Protein AF-A0A315W174-F1 (afdb_monomer)

Secondary structure (DSSP, 8-state):
--------------------------------HHHHHHHHHHHHHHHHHHHHHHHHHS-HHHHHHHHHHHHHHHHS-HHHHHHHHTT--SSHHHHHHHHHHHHHHHH--------SSSSSS--------------------------------

Structure (mmCIF, N/CA/C/O backbone):
data_AF-A0A315W174-F1
#
_entry.id   AF-A0A315W174-F1
#
loop_
_atom_site.group_PDB
_atom_site.id
_atom_site.type_symbol
_atom_site.label_atom_id
_atom_site.label_alt_id
_atom_site.label_comp_id
_atom_site.label_asym_id
_atom_site.label_entity_id
_atom_site.label_seq_id
_atom_site.pdbx_PDB_ins_code
_atom_site.Cartn_x
_atom_site.Cartn_y
_atom_site.Cartn_z
_atom_site.occupancy
_atom_site.B_iso_or_equiv
_atom_si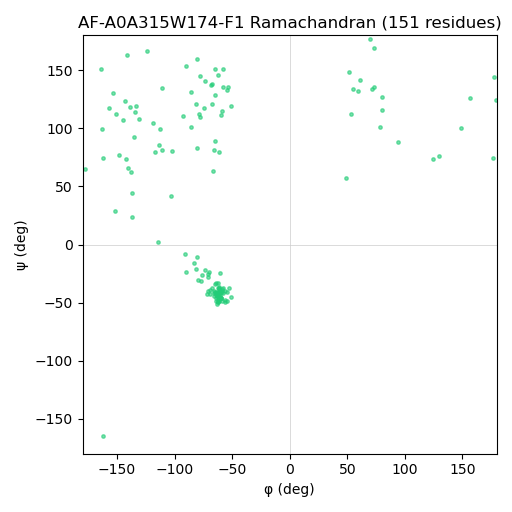te.auth_seq_id
_atom_site.auth_comp_id
_atom_site.auth_asym_id
_atom_site.auth_atom_id
_atom_site.pdbx_PDB_model_num
ATOM 1 N N . VAL A 1 1 ? -34.667 9.423 10.187 1.00 40.00 1 VAL A N 1
ATOM 2 C CA . VAL A 1 1 ? -35.384 8.678 11.245 1.00 40.00 1 VAL A CA 1
ATOM 3 C C . VAL A 1 1 ? -35.215 9.481 12.511 1.00 40.00 1 VAL A C 1
ATOM 5 O O . VAL A 1 1 ? -34.107 9.609 13.011 1.00 40.00 1 VAL A O 1
ATOM 8 N N . GLU A 1 2 ? -36.282 10.167 12.879 1.00 45.94 2 GLU A N 1
ATOM 9 C CA . GLU A 1 2 ? -36.337 11.222 13.883 1.00 45.94 2 GLU A CA 1
ATOM 10 C C . GLU A 1 2 ? -36.716 10.568 15.214 1.00 45.94 2 GLU A C 1
ATOM 12 O O . GLU A 1 2 ? -37.805 10.016 15.340 1.00 45.94 2 GLU A O 1
ATOM 17 N N . ILE A 1 3 ? -35.781 10.521 16.167 1.00 52.06 3 ILE A N 1
ATOM 18 C CA . ILE A 1 3 ? -36.005 9.916 17.485 1.00 52.06 3 ILE A CA 1
ATOM 19 C C . ILE A 1 3 ? -36.011 11.041 18.507 1.00 52.06 3 ILE A C 1
ATOM 21 O O . ILE A 1 3 ? -35.016 11.310 19.165 1.00 52.06 3 ILE A O 1
ATOM 25 N N . ASN A 1 4 ? -37.153 11.699 18.613 1.00 48.25 4 ASN A N 1
ATOM 26 C CA . ASN A 1 4 ? -37.589 12.329 19.845 1.00 48.25 4 ASN A CA 1
ATOM 27 C C . ASN A 1 4 ? -39.049 11.934 19.998 1.00 48.25 4 ASN A 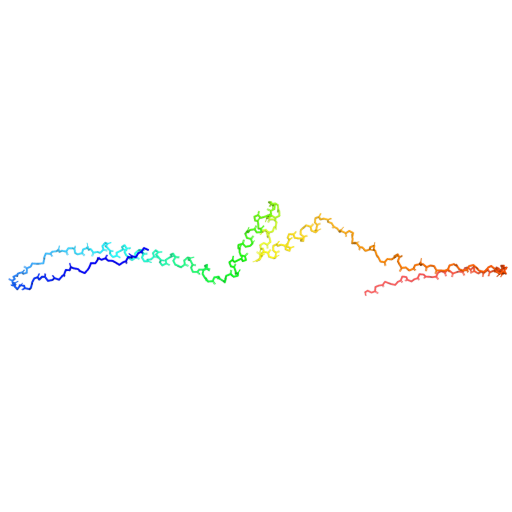C 1
ATOM 29 O O . ASN A 1 4 ? -39.841 12.305 19.139 1.00 48.25 4 ASN A O 1
ATOM 33 N N . ASN A 1 5 ? -39.375 11.140 21.020 1.00 48.62 5 ASN A N 1
ATOM 34 C CA . ASN A 1 5 ? -40.645 11.179 21.749 1.00 48.62 5 ASN A CA 1
ATOM 35 C C . ASN A 1 5 ? -40.681 10.071 22.808 1.00 48.62 5 ASN A C 1
ATOM 37 O O . ASN A 1 5 ? -40.259 8.947 22.548 1.00 48.62 5 ASN A O 1
ATOM 41 N N . LEU A 1 6 ? -41.303 10.407 23.944 1.00 55.00 6 LEU A N 1
ATOM 42 C CA . LEU A 1 6 ? -41.694 9.563 25.083 1.00 55.00 6 LEU A CA 1
ATOM 43 C C . LEU A 1 6 ? -40.679 9.493 26.239 1.00 55.00 6 LEU A C 1
ATOM 45 O O . LEU A 1 6 ? -39.898 8.551 26.334 1.00 55.00 6 LEU A O 1
ATOM 49 N N . ARG A 1 7 ? -40.780 10.435 27.193 1.00 54.47 7 ARG A N 1
ATOM 50 C CA . ARG A 1 7 ? -41.394 10.163 28.516 1.00 54.47 7 ARG A CA 1
ATOM 51 C C . ARG A 1 7 ? -41.314 11.383 29.447 1.00 54.47 7 ARG A C 1
ATOM 53 O O . ARG A 1 7 ? -40.556 11.398 30.410 1.00 54.47 7 ARG A O 1
ATOM 60 N N . GLU A 1 8 ? -42.151 12.380 29.185 1.00 59.34 8 GLU A N 1
ATOM 61 C CA . GLU A 1 8 ? -42.571 13.368 30.185 1.00 59.34 8 GLU A CA 1
ATOM 62 C C . GLU A 1 8 ? -43.982 12.998 30.643 1.00 59.34 8 GLU A C 1
ATOM 64 O O . GLU A 1 8 ? -44.947 13.543 30.123 1.00 59.34 8 GLU A O 1
ATOM 69 N N . ASP A 1 9 ? -44.126 12.032 31.556 1.00 57.47 9 ASP A N 1
ATOM 70 C CA . ASP A 1 9 ? -45.410 11.884 32.256 1.00 57.47 9 ASP A CA 1
ATOM 71 C C . ASP A 1 9 ? -45.317 11.062 33.547 1.00 57.47 9 ASP A C 1
ATOM 73 O O . ASP A 1 9 ? -45.731 9.911 33.583 1.00 57.47 9 ASP A O 1
ATOM 77 N N . LEU A 1 10 ? -44.759 11.636 34.618 1.00 54.41 10 LEU A N 1
ATOM 78 C CA . LEU A 1 10 ? -45.135 11.260 35.989 1.00 54.41 10 LEU A CA 1
ATOM 79 C C . LEU A 1 10 ? -44.997 12.474 36.915 1.00 54.41 10 LEU A C 1
ATOM 81 O O . LEU A 1 10 ? -44.053 12.611 37.692 1.00 54.41 10 LEU A O 1
ATOM 85 N N . GLY A 1 11 ? -45.974 13.374 36.829 1.00 51.69 11 GLY A N 1
ATOM 86 C CA . GLY A 1 11 ? -46.263 14.314 37.901 1.00 51.69 11 GLY A CA 1
ATOM 87 C C . GLY A 1 11 ? -47.198 13.698 38.948 1.00 51.69 11 GLY A C 1
ATOM 88 O O . GLY A 1 11 ? -48.285 13.268 38.586 1.00 51.69 11 GLY A O 1
ATOM 89 N N . LYS A 1 12 ? -46.812 13.831 40.236 1.00 51.19 12 LYS A N 1
ATOM 90 C CA . LYS A 1 12 ? -47.680 14.025 41.435 1.00 51.19 12 LYS A CA 1
ATOM 91 C C . LYS A 1 12 ? -48.508 12.796 41.891 1.00 51.19 12 LYS A C 1
ATOM 93 O O . LYS A 1 12 ? -49.153 12.160 41.080 1.00 51.19 12 LYS A O 1
ATOM 98 N N . GLN A 1 13 ? -48.611 12.371 43.160 1.00 40.41 13 GLN A N 1
ATOM 99 C CA . GLN A 1 13 ? -48.557 12.923 44.542 1.00 40.41 13 GLN A CA 1
ATOM 100 C C . GLN A 1 13 ? -48.317 11.729 45.534 1.00 40.41 13 GLN A C 1
ATOM 102 O O . GLN A 1 13 ? -48.099 10.630 45.027 1.00 40.41 13 GLN A O 1
ATOM 107 N N . PRO A 1 14 ? -48.506 11.795 46.884 1.00 47.84 14 PRO A N 1
ATOM 108 C CA . PRO A 1 14 ? -48.538 12.904 47.857 1.00 47.84 14 PRO A CA 1
ATOM 109 C C . PRO A 1 14 ? -47.525 12.737 49.015 1.00 47.84 14 PRO A C 1
ATOM 111 O O . PRO A 1 14 ? -47.015 11.656 49.293 1.00 47.84 14 PRO A O 1
ATOM 114 N N . LYS A 1 15 ? -47.297 13.820 49.769 1.00 53.84 15 LYS A N 1
ATOM 115 C CA . LYS A 1 15 ? -46.661 13.756 51.092 1.00 53.84 15 LYS A CA 1
ATOM 116 C C . LYS A 1 15 ? -47.697 13.359 52.146 1.00 53.84 15 LYS A C 1
ATOM 118 O O . LYS A 1 15 ? -48.661 14.093 52.346 1.00 53.84 15 LYS A O 1
ATOM 123 N N . THR A 1 16 ? -47.464 12.258 52.852 1.00 49.75 16 THR A N 1
ATOM 124 C CA . THR A 1 16 ? -48.175 11.901 54.088 1.00 49.75 16 THR A CA 1
ATOM 125 C C . THR A 1 16 ? -47.146 11.472 55.125 1.00 49.75 16 THR A C 1
ATOM 127 O O . THR A 1 16 ? -46.384 10.538 54.888 1.00 49.75 16 THR A O 1
ATOM 130 N N . GLY A 1 17 ? -47.085 12.194 56.243 1.00 50.84 17 GLY A N 1
ATOM 131 C CA . GLY A 1 17 ? -46.258 11.825 57.384 1.00 50.84 17 GLY A CA 1
ATOM 132 C C . GLY A 1 17 ? -46.856 10.645 58.145 1.00 50.84 17 GLY A C 1
ATOM 133 O O . GLY A 1 17 ? -48.068 10.583 58.332 1.00 50.84 17 GLY A O 1
ATOM 134 N N . ALA A 1 18 ? -45.987 9.746 58.597 1.00 47.41 18 ALA A N 1
ATOM 135 C CA . ALA A 1 18 ? -46.216 8.868 59.735 1.00 47.41 18 ALA A CA 1
ATOM 136 C C . ALA A 1 18 ? -44.849 8.425 60.281 1.00 47.41 18 ALA A C 1
ATOM 138 O O . ALA A 1 18 ? -44.056 7.805 59.575 1.00 47.41 18 ALA A O 1
ATOM 139 N N . GLU A 1 19 ? -44.577 8.797 61.531 1.00 45.81 19 GLU A N 1
ATOM 140 C CA . GLU A 1 19 ? -43.582 8.162 62.391 1.00 45.81 19 GLU A CA 1
ATOM 141 C C . GLU A 1 19 ? -43.909 6.673 62.562 1.00 45.81 19 GLU A C 1
ATOM 143 O O . GLU A 1 19 ? -45.057 6.341 62.849 1.00 45.81 19 GLU A O 1
ATOM 148 N N . ALA A 1 20 ? -42.903 5.798 62.466 1.00 46.28 20 ALA A N 1
ATOM 149 C CA . ALA A 1 20 ? -42.700 4.677 63.387 1.00 46.28 20 ALA A CA 1
ATOM 150 C C . ALA A 1 20 ? -41.469 3.840 62.996 1.00 46.28 20 ALA A C 1
ATOM 152 O O . ALA A 1 20 ? -41.417 3.240 61.931 1.00 46.28 20 ALA A O 1
ATOM 153 N N . GLN A 1 21 ? -40.573 3.722 63.976 1.00 41.59 21 GLN A N 1
ATOM 154 C CA . GLN A 1 21 ? -39.909 2.484 64.391 1.00 41.59 21 GLN A CA 1
ATOM 155 C C . GLN A 1 21 ? -38.716 1.963 63.574 1.00 41.59 21 GLN A C 1
ATOM 157 O O . GLN A 1 21 ? -38.788 1.511 62.438 1.00 41.59 21 GLN A O 1
ATOM 162 N N . SER A 1 22 ? -37.598 1.976 64.295 1.00 49.06 22 SER A N 1
ATOM 163 C CA . SER A 1 22 ? -36.329 1.327 64.027 1.00 49.06 22 SER A CA 1
ATOM 164 C C . SER A 1 22 ? -36.450 -0.179 63.788 1.00 49.06 22 SER A C 1
ATOM 166 O O . SER A 1 22 ? -36.960 -0.912 64.636 1.00 49.06 22 SER A O 1
ATOM 168 N N . GLY A 1 23 ? -35.793 -0.637 62.730 1.00 44.22 23 GLY A N 1
ATOM 169 C CA . GLY A 1 23 ? -35.149 -1.944 62.654 1.00 44.22 23 GLY A CA 1
ATOM 170 C C . GLY A 1 23 ? -33.998 -1.853 61.647 1.00 44.22 23 GLY A C 1
ATOM 171 O O . GLY A 1 23 ? -34.223 -1.331 60.557 1.00 44.22 23 GLY A O 1
ATOM 172 N N . PRO A 1 24 ? -32.768 -2.305 61.958 1.00 53.12 24 PRO A N 1
ATOM 173 C CA . PRO A 1 24 ? -31.736 -2.451 60.946 1.00 53.12 24 PRO A CA 1
ATOM 174 C C . PRO A 1 24 ? -32.012 -3.766 60.217 1.00 53.12 24 PRO A C 1
ATOM 176 O O . PRO A 1 24 ? -31.486 -4.820 60.572 1.00 53.12 24 PRO A O 1
ATOM 179 N N . SER A 1 25 ? -32.915 -3.720 59.241 1.00 45.91 25 SER A N 1
ATOM 180 C CA . SER A 1 25 ? -33.050 -4.814 58.292 1.00 45.91 25 SER A CA 1
ATOM 181 C C . SER A 1 25 ? -31.866 -4.719 57.342 1.00 45.91 25 SER A C 1
ATOM 183 O O . SER A 1 25 ? -31.658 -3.702 56.687 1.00 45.91 25 SER A O 1
ATOM 185 N N . SER A 1 26 ? -31.045 -5.760 57.374 1.00 56.28 26 SER A N 1
ATOM 186 C CA . SER A 1 26 ? -29.876 -5.974 56.534 1.00 56.28 26 SER A CA 1
ATOM 187 C C . SER A 1 26 ? -30.296 -6.049 55.064 1.00 56.28 26 SER A C 1
ATOM 189 O O . SER A 1 26 ? -30.438 -7.136 54.509 1.00 56.28 26 SER A O 1
ATOM 191 N N . GLU A 1 27 ? -30.524 -4.900 54.440 1.00 48.78 27 GLU A N 1
ATOM 192 C CA . GLU A 1 27 ? -30.780 -4.786 53.011 1.00 48.78 27 GLU A CA 1
ATOM 193 C C . GLU A 1 27 ? -29.420 -4.700 52.319 1.00 48.78 27 GLU A C 1
ATOM 195 O O . GLU A 1 27 ? -28.700 -3.704 52.385 1.00 48.78 27 GLU A O 1
ATOM 200 N N . ALA A 1 28 ? -29.003 -5.830 51.754 1.00 52.97 28 ALA A N 1
ATOM 201 C CA . ALA A 1 28 ? -27.877 -5.887 50.848 1.00 52.97 28 ALA A CA 1
ATOM 202 C C . ALA A 1 28 ? -28.240 -5.082 49.592 1.00 52.97 28 ALA A C 1
ATOM 204 O O . ALA A 1 28 ? -28.779 -5.631 48.634 1.00 52.97 28 ALA A O 1
ATOM 205 N N . ASP A 1 29 ? -27.944 -3.784 49.613 1.00 48.50 29 ASP A N 1
ATOM 206 C CA . ASP A 1 29 ? -27.926 -2.920 48.436 1.00 48.50 29 ASP A CA 1
ATOM 207 C C . ASP A 1 29 ? -26.800 -3.377 47.496 1.00 48.50 29 ASP A C 1
ATOM 209 O O . ASP A 1 29 ? -25.684 -2.852 47.484 1.00 48.50 29 ASP A O 1
ATOM 213 N N . VAL A 1 30 ? -27.089 -4.408 46.705 1.00 61.62 30 VAL A N 1
ATOM 214 C CA . VAL A 1 30 ? -26.344 -4.746 45.494 1.00 61.62 30 VAL A CA 1
ATOM 215 C C . VAL A 1 30 ? -27.281 -4.520 44.316 1.00 61.62 30 VAL A C 1
ATOM 217 O O . VAL A 1 30 ? -27.926 -5.439 43.828 1.00 61.62 30 VAL A O 1
ATOM 220 N N . GLU A 1 31 ? -27.341 -3.283 43.837 1.00 57.94 31 GLU A N 1
ATOM 221 C CA . GLU A 1 31 ? -27.754 -2.991 42.464 1.00 57.94 31 GLU A CA 1
ATOM 222 C C . GLU A 1 31 ? -26.945 -1.793 41.960 1.00 57.94 31 GLU A C 1
ATOM 224 O O . GLU A 1 31 ? -27.096 -0.667 42.438 1.00 57.94 31 GLU A O 1
ATOM 229 N N . PRO A 1 32 ? -25.983 -2.044 41.058 1.00 52.12 32 PRO A N 1
ATOM 230 C CA . PRO A 1 32 ? -26.021 -1.291 39.812 1.00 52.12 32 PRO A CA 1
ATOM 231 C C . PRO A 1 32 ? -25.640 -2.176 38.615 1.00 52.12 32 PRO A C 1
ATOM 233 O O . PRO A 1 32 ? -24.621 -1.943 37.958 1.00 52.12 32 PRO A O 1
ATOM 236 N N . ALA A 1 33 ? -26.450 -3.182 38.286 1.00 55.16 33 ALA A N 1
ATOM 237 C CA . ALA A 1 33 ? -26.255 -3.959 37.059 1.00 55.16 33 ALA A CA 1
ATOM 238 C C . ALA A 1 33 ? -26.581 -3.124 35.800 1.00 55.16 33 ALA A C 1
ATOM 240 O O . ALA A 1 33 ? -26.029 -3.360 34.725 1.00 55.16 33 ALA A O 1
ATOM 241 N N . SER A 1 34 ? -27.409 -2.080 35.930 1.00 59.53 34 SER A N 1
ATOM 242 C CA . SER A 1 34 ? -27.772 -1.178 34.821 1.00 59.53 34 SER A CA 1
ATOM 243 C C . SER A 1 34 ? -26.681 -0.149 34.459 1.00 59.53 34 SER A C 1
ATOM 245 O O . SER A 1 34 ? -26.518 0.225 33.293 1.00 59.53 34 SER A O 1
ATOM 247 N N . GLY A 1 35 ? -25.881 0.289 35.438 1.00 59.31 35 GLY A N 1
ATOM 248 C CA . GLY A 1 35 ? -24.791 1.253 35.232 1.00 59.31 35 GLY A CA 1
ATOM 249 C C . GLY A 1 35 ? -23.520 0.630 34.646 1.00 59.31 35 GLY A C 1
ATOM 250 O O . GLY A 1 35 ? -22.796 1.289 33.894 1.00 59.31 35 GLY A O 1
ATOM 251 N N . GLN A 1 36 ? -23.268 -0.649 34.949 1.00 59.94 36 GLN A N 1
ATOM 252 C CA . GLN A 1 36 ? -22.128 -1.396 34.407 1.00 59.94 36 GLN A CA 1
ATOM 253 C C . GLN A 1 36 ? -22.218 -1.514 32.880 1.00 59.94 36 GLN A C 1
ATOM 255 O O . GLN A 1 36 ? -21.266 -1.143 32.194 1.00 59.94 36 GLN A O 1
ATOM 260 N N . GLN A 1 37 ? -23.393 -1.857 32.341 1.00 76.88 37 GLN A N 1
ATOM 261 C CA . GLN A 1 37 ? -23.617 -1.933 30.890 1.00 76.88 37 GLN A CA 1
ATOM 262 C C . GLN A 1 37 ? -23.414 -0.587 30.180 1.00 76.88 37 GLN A C 1
ATOM 264 O O . GLN A 1 37 ? -22.831 -0.529 29.100 1.00 76.88 37 GLN A O 1
ATOM 269 N N . SER A 1 38 ? -23.840 0.518 30.800 1.00 83.81 38 SER A N 1
ATOM 270 C CA . SER A 1 38 ? -23.669 1.861 30.226 1.00 83.81 38 SER A CA 1
ATOM 271 C C . SER A 1 38 ? -22.194 2.266 30.140 1.00 83.81 38 SER A C 1
ATOM 273 O O . SER A 1 38 ? -21.751 2.842 29.143 1.00 83.81 38 SER A O 1
ATOM 275 N N . ARG A 1 39 ? -21.404 1.937 31.170 1.00 90.19 39 ARG A N 1
ATOM 276 C CA . ARG A 1 39 ? -19.963 2.219 31.200 1.00 90.19 39 ARG A CA 1
ATOM 277 C C . ARG A 1 39 ? -19.189 1.331 30.227 1.00 90.19 39 ARG A C 1
ATOM 279 O O . ARG A 1 39 ? -18.285 1.819 29.552 1.00 90.19 39 ARG A O 1
ATOM 286 N N . GLU A 1 40 ? -19.550 0.057 30.132 1.00 90.81 40 GLU A N 1
ATOM 287 C CA . GLU A 1 40 ? -18.979 -0.882 29.164 1.00 90.81 40 GLU A CA 1
ATOM 288 C C . GLU A 1 40 ? -19.278 -0.462 27.723 1.00 90.81 40 GLU A C 1
ATOM 290 O O . GLU A 1 40 ? -18.366 -0.415 26.898 1.00 90.81 40 GLU A O 1
ATOM 295 N N . PHE A 1 41 ? -20.515 -0.055 27.433 1.00 92.06 41 PHE A N 1
ATOM 296 C CA . PHE A 1 41 ? -20.901 0.459 26.121 1.00 92.06 41 PHE A CA 1
ATOM 297 C C . PHE A 1 41 ? -20.144 1.741 25.755 1.00 92.06 41 PHE A C 1
ATOM 299 O O . PHE A 1 41 ? -19.628 1.861 24.644 1.00 92.06 41 PHE A O 1
ATOM 306 N N . TYR A 1 42 ? -19.997 2.680 26.696 1.00 93.06 42 TYR A N 1
ATOM 307 C CA . TYR A 1 42 ? -19.172 3.871 26.483 1.00 93.06 42 TYR A CA 1
ATOM 308 C C . TYR A 1 42 ? -17.705 3.520 26.202 1.00 93.06 42 TYR A C 1
ATOM 310 O O . TYR A 1 42 ? -17.110 4.076 25.279 1.00 93.06 42 TYR A O 1
ATOM 318 N N . ASN A 1 43 ? -17.118 2.591 26.962 1.00 93.31 43 ASN A N 1
ATOM 319 C CA . ASN A 1 43 ? -15.746 2.141 26.723 1.00 93.31 43 ASN A C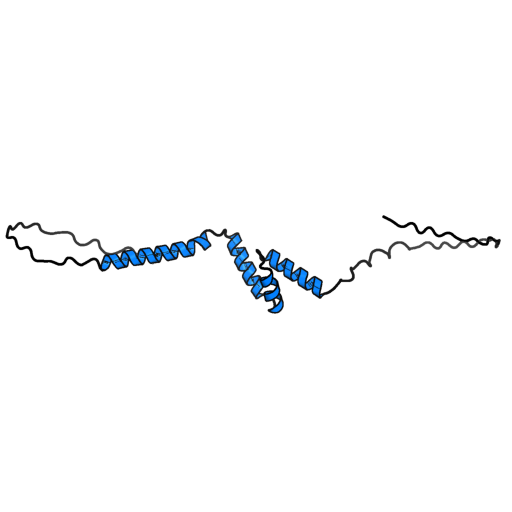A 1
ATOM 320 C C . ASN A 1 43 ? -15.611 1.503 25.334 1.00 93.31 43 ASN A C 1
ATOM 322 O O . ASN A 1 43 ? -14.681 1.833 24.604 1.00 93.31 43 ASN A O 1
ATOM 326 N N . HIS A 1 44 ? -16.583 0.686 24.925 1.00 94.25 44 HIS A N 1
ATOM 327 C CA . HIS A 1 44 ? -16.627 0.110 23.585 1.00 94.25 44 HIS A CA 1
ATOM 328 C C . HIS A 1 44 ? -16.690 1.187 22.489 1.00 94.25 44 HIS A C 1
ATOM 330 O O . HIS A 1 44 ? -15.913 1.146 21.533 1.00 94.25 44 HIS A O 1
ATOM 336 N N . LEU A 1 45 ? -17.556 2.196 22.643 1.00 94.81 45 LEU A N 1
ATOM 337 C CA . LEU A 1 45 ? -17.634 3.330 21.717 1.00 94.81 45 LEU A CA 1
ATOM 338 C C . LEU A 1 45 ? -16.327 4.128 21.671 1.00 94.81 45 LEU A C 1
ATOM 340 O O . LEU A 1 45 ? -15.876 4.516 20.593 1.00 94.81 45 LEU A O 1
ATOM 344 N N . LYS A 1 46 ? -15.697 4.359 22.824 1.00 93.62 46 LYS A N 1
ATOM 345 C CA . LYS A 1 46 ? -14.414 5.059 22.919 1.00 93.62 46 LYS A CA 1
ATOM 346 C C . LYS A 1 46 ? -13.303 4.283 22.211 1.00 93.62 46 LYS A C 1
ATOM 348 O O . LYS A 1 46 ? -12.522 4.885 21.476 1.00 93.62 46 LYS A O 1
ATOM 353 N N . ASP A 1 47 ? -13.263 2.966 22.373 1.00 93.38 47 ASP A N 1
ATOM 354 C CA . ASP A 1 47 ? -12.298 2.099 21.697 1.00 93.38 47 ASP A CA 1
ATOM 355 C C . ASP A 1 47 ? -12.497 2.108 20.180 1.00 93.38 47 ASP A C 1
ATOM 357 O O . ASP A 1 47 ? -11.525 2.182 19.424 1.00 93.38 47 ASP A O 1
ATOM 361 N N . LEU A 1 48 ? -13.751 2.073 19.717 1.00 92.19 48 LEU A N 1
ATOM 362 C CA . LEU A 1 48 ? -14.074 2.219 18.299 1.00 92.19 48 LEU A CA 1
ATOM 363 C C . LEU A 1 48 ? -13.618 3.581 17.773 1.00 92.19 48 LEU A C 1
ATOM 365 O O . LEU A 1 48 ? -12.901 3.640 16.779 1.00 92.19 48 LEU A O 1
ATOM 369 N N . TYR A 1 49 ? -13.944 4.669 18.466 1.00 89.12 49 TYR A N 1
ATOM 370 C CA . TYR A 1 49 ? -13.518 6.011 18.076 1.00 89.12 49 TYR A CA 1
ATOM 371 C C . TYR A 1 49 ? -11.992 6.116 17.946 1.00 89.12 49 TYR A C 1
ATOM 373 O O . TYR A 1 49 ? -11.484 6.568 16.919 1.00 89.12 49 TYR A O 1
ATOM 381 N N . LEU A 1 50 ? -11.241 5.629 18.938 1.00 90.56 50 LEU A N 1
ATOM 382 C CA . LEU A 1 50 ? -9.776 5.654 18.916 1.00 90.56 50 LEU A CA 1
ATOM 383 C C . LEU A 1 50 ? -9.181 4.832 17.765 1.00 90.56 50 LEU A C 1
ATOM 385 O O . LEU A 1 50 ? -8.155 5.229 17.218 1.00 90.56 50 LEU A O 1
ATOM 389 N N . LYS A 1 51 ? -9.824 3.732 17.356 1.00 88.56 51 LYS A N 1
ATOM 390 C CA . LYS A 1 51 ? -9.409 2.938 16.185 1.00 88.56 51 LYS A CA 1
ATOM 391 C C . LYS A 1 51 ? -9.665 3.651 14.856 1.00 88.56 51 LYS A C 1
ATOM 393 O O . LYS A 1 51 ? -8.941 3.407 13.896 1.00 88.56 51 LYS A O 1
ATOM 398 N N . TRP A 1 52 ? -10.664 4.531 14.789 1.00 84.19 52 TRP A N 1
ATOM 399 C CA . TRP A 1 52 ? -11.038 5.251 13.564 1.00 84.19 52 TRP A CA 1
ATOM 400 C C . TRP A 1 52 ? -10.301 6.591 13.409 1.00 84.19 52 TRP A C 1
ATOM 402 O O . TRP A 1 52 ? -10.093 7.060 12.290 1.00 84.19 52 TRP A O 1
ATOM 412 N N . ILE A 1 53 ? -9.832 7.180 14.513 1.00 81.62 53 ILE A N 1
ATOM 413 C CA . ILE A 1 53 ? -9.032 8.416 14.538 1.00 81.62 53 ILE A CA 1
ATOM 414 C C . ILE A 1 53 ? -7.816 8.388 13.593 1.00 81.62 53 ILE A C 1
ATOM 416 O O . ILE A 1 53 ? -7.621 9.377 12.887 1.00 81.62 53 ILE A O 1
ATOM 420 N N . PRO A 1 54 ? -6.995 7.321 13.520 1.00 79.31 54 PRO A N 1
ATOM 421 C CA . PRO A 1 54 ? -5.844 7.278 12.624 1.00 79.31 54 PRO A CA 1
ATOM 422 C C . PRO A 1 54 ? -6.214 7.522 11.162 1.00 79.31 54 PRO A C 1
ATOM 424 O O . PRO A 1 54 ? -5.504 8.256 10.487 1.00 79.31 54 PRO A O 1
ATOM 427 N N . LEU A 1 55 ? -7.342 6.976 10.699 1.00 77.75 55 LEU A N 1
ATOM 428 C CA . LEU A 1 55 ? -7.833 7.180 9.334 1.00 77.75 55 LEU A CA 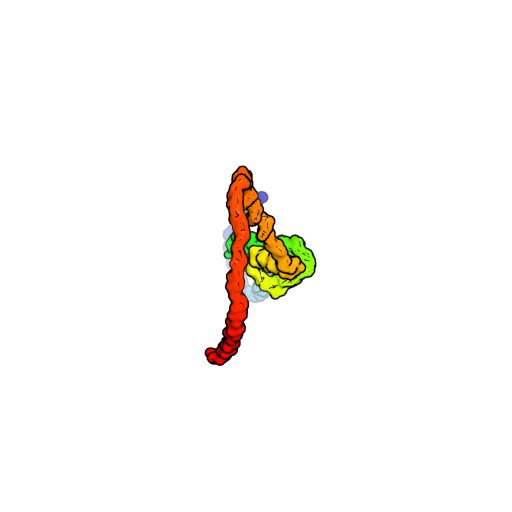1
ATOM 429 C C . LEU A 1 55 ? -8.310 8.619 9.118 1.00 77.75 55 LEU A C 1
ATOM 431 O O . LEU A 1 55 ? -8.014 9.205 8.088 1.00 77.75 55 LEU A O 1
ATOM 435 N N . GLN A 1 56 ? -8.973 9.221 10.109 1.00 72.12 56 GLN A N 1
ATOM 436 C CA . GLN A 1 56 ? -9.414 10.623 10.042 1.00 72.12 56 GLN A CA 1
ATOM 437 C C . GLN A 1 56 ? -8.251 11.625 10.131 1.00 72.12 56 GLN A C 1
ATOM 439 O O . GLN A 1 56 ? -8.361 12.753 9.658 1.00 72.12 56 GLN A O 1
ATOM 444 N N . ARG A 1 57 ? -7.133 11.232 10.757 1.00 76.62 57 ARG A N 1
ATOM 445 C CA . ARG A 1 57 ? -5.920 12.055 10.876 1.00 76.62 57 ARG A CA 1
ATOM 446 C C . ARG A 1 57 ? -5.011 11.982 9.651 1.00 76.62 57 ARG A C 1
ATOM 448 O O . ARG A 1 57 ? -4.129 12.833 9.537 1.00 76.62 57 ARG A O 1
ATOM 455 N N . ARG A 1 58 ? -5.187 10.994 8.768 1.00 79.19 58 ARG A N 1
ATOM 456 C CA . ARG A 1 58 ? -4.511 10.976 7.465 1.00 79.19 58 ARG A CA 1
ATOM 457 C C . ARG A 1 58 ? -5.062 12.114 6.616 1.00 79.19 58 ARG A C 1
ATOM 459 O O . ARG A 1 58 ? -6.268 12.367 6.621 1.00 79.19 58 ARG A O 1
ATOM 466 N N . ARG A 1 59 ? -4.191 12.820 5.893 1.00 83.94 59 ARG A N 1
ATOM 467 C CA . ARG A 1 59 ? -4.679 13.785 4.902 1.00 83.94 59 ARG A CA 1
ATOM 468 C C . ARG A 1 59 ? -5.415 13.007 3.811 1.00 83.94 59 ARG A C 1
ATOM 470 O O . ARG A 1 59 ? -5.103 11.844 3.568 1.00 83.94 59 ARG A O 1
ATOM 477 N N . LYS A 1 60 ? -6.403 13.636 3.164 1.00 81.31 60 LYS A N 1
ATOM 478 C CA . LYS A 1 60 ? -7.153 13.003 2.063 1.00 81.31 60 LYS A CA 1
ATOM 479 C C . LYS A 1 60 ? -6.209 12.450 0.990 1.00 81.31 60 LYS A C 1
ATOM 481 O O . LYS A 1 60 ? -6.443 11.354 0.493 1.00 81.31 60 LYS A O 1
ATOM 486 N N . ASP A 1 61 ? -5.126 13.175 0.735 1.00 82.38 61 ASP A N 1
ATOM 487 C CA . ASP A 1 61 ? -4.082 12.796 -0.213 1.00 82.38 61 ASP A CA 1
ATOM 488 C C . ASP A 1 61 ? -3.353 11.514 0.234 1.00 82.38 61 ASP A C 1
ATOM 490 O O . ASP A 1 61 ? -3.226 10.590 -0.557 1.00 82.38 61 ASP A O 1
ATOM 494 N N . ASP A 1 62 ? -3.001 11.373 1.520 1.00 86.25 62 ASP A N 1
ATOM 495 C CA . ASP A 1 62 ? -2.322 10.173 2.046 1.00 86.25 62 ASP A CA 1
ATOM 496 C C . ASP A 1 62 ? -3.177 8.898 1.909 1.00 86.25 62 ASP A C 1
ATOM 498 O O . ASP A 1 62 ? -2.656 7.812 1.666 1.00 86.25 62 ASP A O 1
ATOM 502 N N . ILE A 1 63 ? -4.498 9.008 2.107 1.00 87.69 63 ILE A N 1
ATOM 503 C CA . ILE A 1 63 ? -5.424 7.875 1.935 1.00 87.69 63 ILE A CA 1
ATOM 504 C C . ILE A 1 63 ? -5.528 7.517 0.454 1.00 87.69 63 ILE A C 1
ATOM 506 O O . ILE A 1 63 ? -5.507 6.337 0.109 1.00 87.69 63 ILE A O 1
ATOM 510 N N . GLY A 1 64 ? -5.622 8.536 -0.406 1.00 90.94 64 GLY A N 1
ATOM 511 C CA . GLY A 1 64 ? -5.598 8.364 -1.854 1.00 90.94 64 GLY A CA 1
ATOM 512 C C . GLY A 1 64 ? -4.358 7.598 -2.304 1.00 90.94 64 GLY A C 1
ATOM 513 O O . GLY A 1 64 ? -4.497 6.593 -2.990 1.00 90.94 64 GLY A O 1
ATOM 514 N N . GLU A 1 65 ? -3.172 7.993 -1.839 1.00 91.69 65 GLU A N 1
ATOM 515 C CA . GLU A 1 65 ? -1.910 7.323 -2.177 1.00 91.69 65 GLU A CA 1
ATOM 516 C C . GLU A 1 65 ? -1.885 5.843 -1.769 1.00 91.69 65 GLU A C 1
ATOM 518 O O . GLU A 1 65 ? -1.422 5.000 -2.536 1.00 91.69 65 GLU A O 1
ATOM 523 N N . ILE A 1 66 ? -2.432 5.494 -0.598 1.00 91.69 66 ILE A N 1
ATOM 524 C CA . ILE A 1 66 ? -2.531 4.091 -0.161 1.00 91.69 66 ILE A CA 1
ATOM 525 C C . ILE A 1 66 ? -3.442 3.291 -1.098 1.00 91.69 66 ILE A C 1
ATOM 527 O O . ILE A 1 66 ? -3.079 2.188 -1.505 1.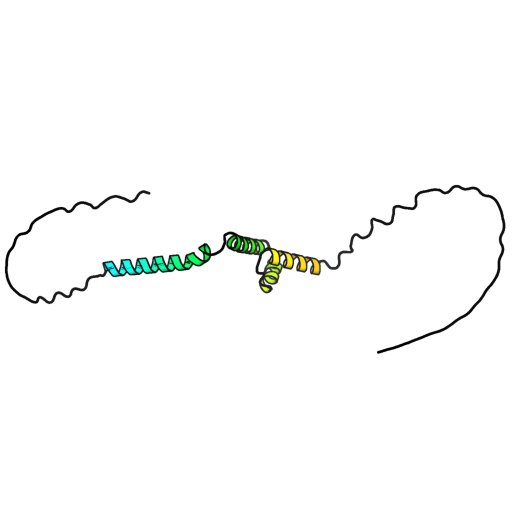00 91.69 66 ILE A O 1
ATOM 531 N N . LEU A 1 67 ? -4.608 3.840 -1.452 1.00 93.69 67 LEU A N 1
ATOM 532 C CA . LEU A 1 67 ? -5.563 3.174 -2.343 1.00 93.69 67 LEU A CA 1
ATOM 533 C C . LEU A 1 67 ? -5.002 3.016 -3.758 1.00 93.69 67 LEU A C 1
ATOM 535 O O . LEU A 1 67 ? -5.145 1.957 -4.363 1.00 93.69 67 LEU A O 1
ATOM 539 N N . ILE A 1 68 ? -4.331 4.047 -4.275 1.00 95.81 68 ILE A N 1
ATOM 540 C CA . ILE A 1 68 ? -3.668 3.990 -5.580 1.00 95.81 68 ILE A CA 1
ATOM 541 C C . ILE A 1 68 ? -2.574 2.920 -5.552 1.00 95.81 68 ILE A C 1
ATOM 543 O O . ILE A 1 68 ? -2.460 2.145 -6.497 1.00 95.81 68 ILE A O 1
ATOM 547 N N . LEU A 1 69 ? -1.794 2.835 -4.472 1.00 95.12 69 LEU A N 1
ATOM 548 C CA . LEU A 1 69 ? -0.749 1.825 -4.329 1.00 95.12 69 LEU A CA 1
ATOM 549 C C . LEU A 1 69 ? -1.327 0.400 -4.256 1.00 95.12 69 LEU A C 1
ATOM 551 O O . LEU A 1 69 ? -0.781 -0.519 -4.868 1.00 95.12 69 LEU A O 1
ATOM 555 N N . GLU A 1 70 ? -2.435 0.201 -3.543 1.00 95.06 70 GLU A N 1
ATOM 556 C CA . GLU A 1 70 ? -3.142 -1.083 -3.492 1.00 95.06 70 GLU A CA 1
ATOM 557 C C . GLU A 1 70 ? -3.659 -1.505 -4.873 1.00 95.06 70 GLU A C 1
ATOM 559 O O . GLU A 1 70 ? -3.409 -2.632 -5.317 1.00 95.06 70 GLU A O 1
ATOM 564 N N . GLU A 1 71 ? -4.321 -0.589 -5.578 1.00 97.19 71 GLU A N 1
ATOM 565 C CA . GLU A 1 71 ? -4.833 -0.837 -6.924 1.00 97.19 71 GLU A CA 1
ATOM 566 C C . GLU A 1 71 ? -3.689 -1.107 -7.909 1.00 97.19 71 GLU A C 1
ATOM 568 O O . GLU A 1 71 ? -3.742 -2.050 -8.705 1.00 97.19 71 GLU A O 1
ATOM 573 N N . PHE A 1 72 ? -2.590 -0.357 -7.792 1.00 96.69 72 PHE A N 1
ATOM 574 C CA . PHE A 1 72 ? -1.384 -0.581 -8.576 1.00 96.69 72 PHE A CA 1
ATOM 575 C C . PHE A 1 72 ? -0.876 -2.014 -8.392 1.00 96.69 72 PHE A C 1
ATOM 577 O O . PHE A 1 72 ? -0.694 -2.725 -9.382 1.00 96.69 72 PHE A O 1
ATOM 584 N N . TYR A 1 73 ? -0.740 -2.498 -7.152 1.00 95.81 73 TYR A N 1
ATOM 585 C CA . TYR A 1 73 ? -0.348 -3.887 -6.904 1.00 95.81 73 TYR A CA 1
ATOM 586 C C . TYR A 1 73 ? -1.319 -4.900 -7.513 1.00 95.81 73 TYR A C 1
ATOM 588 O O . TYR A 1 73 ? -0.865 -5.932 -8.016 1.00 95.81 73 TYR A O 1
ATOM 596 N N . SER A 1 74 ? -2.623 -4.628 -7.481 1.00 95.31 74 SER A N 1
ATOM 597 C CA . SER A 1 74 ? -3.649 -5.500 -8.061 1.00 95.31 74 SER A CA 1
ATOM 598 C C . SER A 1 74 ? -3.540 -5.609 -9.583 1.00 95.31 74 SER A C 1
ATOM 600 O O . SER A 1 74 ? -3.738 -6.702 -10.116 1.00 95.31 74 SER A O 1
ATOM 602 N N . SER A 1 75 ? -3.124 -4.534 -10.260 1.00 95.69 75 SER A N 1
ATOM 603 C CA . SER A 1 75 ? -2.905 -4.503 -11.713 1.00 95.69 75 SER A CA 1
ATOM 604 C C . SER A 1 75 ? -1.645 -5.253 -12.183 1.00 95.69 75 SER A C 1
ATOM 606 O O . SER A 1 75 ? -1.560 -5.673 -13.339 1.00 95.69 75 SER A O 1
ATOM 608 N N . LEU A 1 76 ? -0.658 -5.456 -11.299 1.00 95.31 76 LEU A N 1
ATOM 609 C CA . LEU A 1 76 ? 0.602 -6.119 -11.642 1.00 95.31 76 LEU A CA 1
ATOM 610 C C . LEU A 1 76 ? 0.470 -7.645 -11.722 1.00 95.31 76 LEU A C 1
ATOM 612 O O . LEU A 1 76 ? -0.190 -8.285 -10.893 1.00 95.31 76 LEU A O 1
ATOM 616 N N . SER A 1 77 ? 1.228 -8.237 -12.654 1.00 95.12 77 SER A N 1
ATOM 617 C CA . SER A 1 77 ? 1.462 -9.688 -12.706 1.00 95.12 77 SER A CA 1
ATOM 618 C C . SER A 1 77 ? 2.089 -10.206 -11.395 1.00 95.12 77 SER A C 1
ATOM 620 O O . SER A 1 77 ? 2.832 -9.454 -10.756 1.00 95.12 77 SER A O 1
ATOM 622 N N . PRO A 1 78 ? 1.860 -11.476 -11.001 1.00 94.69 78 PRO A N 1
ATOM 623 C CA . PRO A 1 78 ? 2.330 -12.011 -9.719 1.00 94.69 78 PRO A CA 1
ATOM 624 C C . PRO A 1 78 ? 3.838 -11.851 -9.478 1.00 94.69 78 PRO A C 1
ATOM 626 O O . PRO A 1 78 ? 4.241 -11.474 -8.382 1.00 94.69 78 PRO A O 1
ATOM 629 N N . GLU A 1 79 ? 4.659 -12.070 -10.507 1.00 93.75 79 GLU A N 1
ATOM 630 C CA . GLU A 1 79 ? 6.122 -11.941 -10.434 1.00 93.75 79 GLU A CA 1
ATOM 631 C C . GLU A 1 79 ? 6.551 -10.495 -10.129 1.00 93.75 79 GLU A C 1
ATOM 633 O O . GLU A 1 79 ? 7.278 -10.246 -9.167 1.00 93.75 79 GLU A O 1
ATOM 638 N N . LEU A 1 80 ? 6.029 -9.526 -10.894 1.00 94.62 80 LEU A N 1
ATOM 639 C CA . LEU A 1 80 ? 6.301 -8.100 -10.675 1.00 94.62 80 LEU A CA 1
ATOM 640 C C . LEU A 1 80 ? 5.824 -7.643 -9.299 1.00 94.62 80 LEU A C 1
ATOM 642 O O . LEU A 1 80 ? 6.513 -6.889 -8.621 1.00 94.62 80 LEU A O 1
ATOM 646 N N . ARG A 1 81 ? 4.652 -8.113 -8.869 1.00 96.06 81 ARG A N 1
ATOM 647 C CA . ARG A 1 81 ? 4.074 -7.742 -7.578 1.00 96.06 81 ARG A CA 1
ATOM 648 C C . ARG A 1 81 ? 4.987 -8.131 -6.419 1.00 96.06 81 ARG A C 1
ATOM 650 O O . ARG A 1 81 ? 5.186 -7.314 -5.525 1.00 96.06 81 ARG A O 1
ATOM 657 N N . VAL A 1 82 ? 5.532 -9.349 -6.425 1.00 95.94 82 VAL A N 1
ATOM 658 C CA . VAL A 1 82 ? 6.482 -9.805 -5.395 1.00 95.94 82 VAL A CA 1
ATOM 659 C C . VAL A 1 82 ? 7.743 -8.941 -5.426 1.00 95.94 82 VAL A C 1
ATOM 661 O O . VAL A 1 82 ? 8.119 -8.376 -4.404 1.00 95.94 82 VAL A O 1
ATOM 664 N N . TRP A 1 83 ? 8.321 -8.744 -6.611 1.00 95.44 83 TRP A N 1
ATOM 665 C CA . TRP A 1 83 ? 9.560 -7.985 -6.789 1.00 95.44 83 TRP A CA 1
ATOM 666 C C . TRP A 1 83 ? 9.454 -6.510 -6.357 1.00 95.44 83 TRP A C 1
ATOM 668 O O . TRP A 1 83 ? 10.397 -5.951 -5.796 1.00 95.44 83 TRP A O 1
ATOM 678 N N . VAL A 1 84 ? 8.309 -5.861 -6.599 1.00 96.75 84 VAL A N 1
ATOM 679 C CA . VAL A 1 84 ? 8.061 -4.484 -6.136 1.00 96.75 84 VAL A CA 1
ATOM 680 C C . VAL A 1 84 ? 7.848 -4.457 -4.622 1.00 96.75 84 VAL A C 1
ATOM 682 O O . VAL A 1 84 ? 8.421 -3.606 -3.946 1.00 96.75 84 VAL A O 1
ATOM 685 N N . LYS A 1 85 ? 7.080 -5.407 -4.067 1.00 94.81 85 LYS A N 1
ATOM 686 C CA . LYS A 1 85 ? 6.828 -5.484 -2.617 1.00 94.81 85 LYS A CA 1
ATOM 687 C C . LYS A 1 85 ? 8.104 -5.688 -1.805 1.00 94.81 85 LYS A C 1
ATOM 689 O O . LYS A 1 85 ? 8.227 -5.093 -0.742 1.00 94.81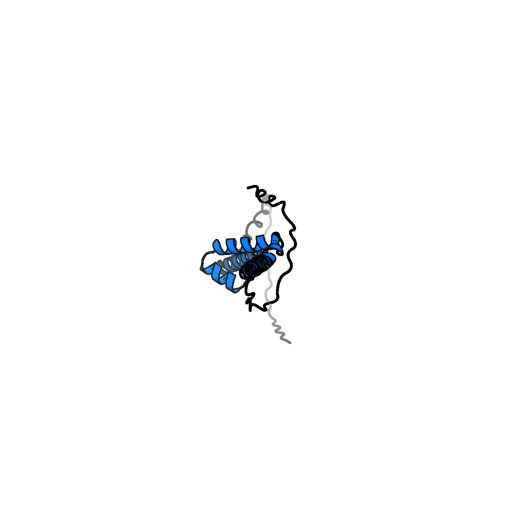 85 LYS A O 1
ATOM 694 N N . GLU A 1 86 ? 9.063 -6.461 -2.309 1.00 96.12 86 GLU A N 1
ATOM 695 C CA . GLU A 1 86 ? 10.371 -6.650 -1.663 1.00 96.12 86 GLU A CA 1
ATOM 696 C C . GLU A 1 86 ? 11.166 -5.345 -1.503 1.00 96.12 86 GLU A C 1
ATOM 698 O O . GLU A 1 86 ? 11.986 -5.239 -0.594 1.00 96.12 86 GLU A O 1
ATOM 703 N N . ARG A 1 87 ? 10.910 -4.332 -2.343 1.00 95.06 87 ARG A N 1
ATOM 704 C CA . ARG A 1 87 ? 11.519 -2.998 -2.211 1.00 95.06 87 ARG A CA 1
ATOM 705 C C . ARG A 1 87 ? 10.725 -2.016 -1.367 1.00 95.06 87 ARG A C 1
ATOM 707 O O . ARG A 1 87 ? 11.246 -0.952 -1.062 1.00 95.06 87 ARG A O 1
ATOM 714 N N . ASN A 1 88 ? 9.510 -2.384 -0.972 1.00 94.38 88 ASN A N 1
ATOM 715 C CA . ASN A 1 88 ? 8.679 -1.640 -0.035 1.00 94.38 88 ASN A CA 1
ATOM 716 C C . ASN A 1 88 ? 8.556 -0.127 -0.358 1.00 94.38 88 ASN A C 1
ATOM 718 O O . ASN A 1 88 ? 8.896 0.698 0.496 1.00 94.38 88 ASN A O 1
ATOM 722 N N . PRO A 1 89 ? 8.083 0.237 -1.569 1.00 94.94 89 PRO A N 1
ATOM 723 C CA . PRO A 1 89 ? 7.953 1.633 -1.983 1.00 94.94 89 PRO A CA 1
ATOM 724 C C . PRO A 1 89 ? 6.976 2.400 -1.084 1.00 94.94 89 PRO A C 1
ATOM 726 O O . PRO A 1 89 ? 5.972 1.851 -0.621 1.00 94.94 89 PRO A O 1
ATOM 729 N N . ALA A 1 90 ? 7.262 3.681 -0.861 1.00 90.19 90 ALA A N 1
ATOM 730 C CA . ALA A 1 90 ? 6.459 4.570 -0.028 1.00 90.19 90 ALA A CA 1
ATOM 731 C C . ALA A 1 90 ? 5.235 5.144 -0.764 1.00 90.19 90 ALA A C 1
ATOM 733 O O . ALA A 1 90 ? 4.285 5.575 -0.111 1.00 90.19 90 ALA A O 1
ATOM 734 N N . SER A 1 91 ? 5.249 5.152 -2.102 1.00 93.50 91 SER A N 1
ATOM 735 C CA . SER A 1 91 ? 4.167 5.677 -2.944 1.00 93.50 91 SER A CA 1
ATOM 736 C C . SER A 1 91 ? 3.935 4.830 -4.196 1.00 93.50 91 SER A C 1
ATOM 738 O O . SER A 1 91 ? 4.789 4.042 -4.617 1.00 93.50 91 SER A O 1
ATOM 740 N N . ALA A 1 92 ? 2.772 5.013 -4.825 1.00 94.19 92 ALA A N 1
ATOM 741 C CA . ALA A 1 92 ? 2.460 4.366 -6.097 1.00 94.19 92 ALA A CA 1
ATOM 742 C C . ALA A 1 92 ? 3.382 4.830 -7.234 1.00 94.19 92 ALA A C 1
ATOM 744 O O . ALA A 1 92 ? 3.729 4.036 -8.107 1.00 94.19 92 ALA A O 1
ATOM 745 N N . GLN A 1 93 ? 3.821 6.091 -7.201 1.00 95.38 93 GLN A N 1
ATOM 746 C CA . GLN A 1 93 ? 4.781 6.614 -8.168 1.00 95.38 93 GLN A CA 1
ATOM 747 C C . GLN A 1 93 ? 6.121 5.870 -8.080 1.00 95.38 93 GLN A C 1
ATOM 749 O O . GLN A 1 93 ? 6.612 5.379 -9.093 1.00 95.38 93 GLN A O 1
ATOM 754 N N . GLU A 1 94 ? 6.678 5.724 -6.875 1.00 96.12 94 GLU A N 1
ATOM 755 C CA . GLU A 1 94 ? 7.932 4.989 -6.672 1.00 96.12 94 GLU A CA 1
ATOM 756 C C . GLU A 1 94 ? 7.790 3.526 -7.128 1.00 96.12 94 GLU A C 1
ATOM 758 O O . GLU A 1 94 ? 8.666 2.975 -7.796 1.00 96.12 94 GLU A O 1
ATOM 763 N N . ALA A 1 95 ? 6.645 2.901 -6.838 1.00 96.88 95 ALA A N 1
ATOM 764 C CA . ALA A 1 95 ? 6.339 1.554 -7.305 1.00 96.88 95 ALA A CA 1
ATOM 765 C C . ALA A 1 95 ? 6.318 1.453 -8.846 1.00 96.88 95 ALA A C 1
ATOM 767 O O . ALA A 1 95 ? 6.837 0.482 -9.404 1.00 96.88 95 ALA A O 1
ATOM 768 N N . ALA A 1 96 ? 5.759 2.450 -9.538 1.00 96.56 96 ALA A N 1
ATOM 769 C CA . ALA A 1 96 ? 5.729 2.510 -10.998 1.00 96.56 96 ALA A CA 1
ATOM 770 C C . ALA A 1 96 ? 7.131 2.664 -11.605 1.00 96.56 96 ALA A C 1
ATOM 772 O O . ALA A 1 96 ? 7.474 1.928 -12.533 1.00 96.56 96 ALA A O 1
ATOM 773 N N . GLU A 1 97 ? 7.964 3.538 -11.038 1.00 96.88 97 GLU A N 1
ATOM 774 C CA . GLU A 1 97 ? 9.361 3.727 -11.455 1.00 96.88 97 GLU A CA 1
ATOM 775 C C . GLU A 1 97 ? 10.172 2.429 -11.308 1.00 96.88 97 GLU A C 1
ATOM 777 O O . GLU A 1 97 ? 10.928 2.039 -12.201 1.00 96.88 97 GLU A O 1
ATOM 782 N N . LEU A 1 98 ? 9.977 1.699 -10.205 1.00 97.00 98 LEU A N 1
ATOM 783 C CA . LEU A 1 98 ? 10.602 0.394 -9.992 1.00 97.00 98 LEU A CA 1
ATOM 784 C C . LEU A 1 98 ? 10.204 -0.615 -11.080 1.00 97.00 98 LEU A C 1
ATOM 786 O O . LEU A 1 98 ? 11.072 -1.306 -11.623 1.00 97.00 98 LEU A O 1
ATOM 790 N N . VAL A 1 99 ? 8.914 -0.699 -11.417 1.00 96.56 99 VAL A N 1
ATOM 791 C CA . VAL A 1 99 ? 8.425 -1.591 -12.482 1.00 96.56 99 VAL A CA 1
ATOM 792 C C . VAL A 1 99 ? 9.014 -1.205 -13.833 1.00 96.56 99 VAL A C 1
ATOM 794 O O . VAL A 1 99 ? 9.468 -2.081 -14.570 1.00 96.56 99 VAL A O 1
ATOM 797 N N . GLU A 1 100 ? 9.045 0.084 -14.162 1.00 95.12 100 GLU A N 1
ATOM 798 C CA . GLU A 1 100 ? 9.629 0.559 -15.413 1.00 95.12 100 GLU A CA 1
ATOM 799 C C . GLU A 1 100 ? 11.105 0.161 -15.517 1.00 95.12 100 GLU A C 1
ATOM 801 O O . GLU A 1 100 ? 11.508 -0.469 -16.498 1.00 95.12 100 GLU A O 1
ATOM 806 N N . ASN A 1 101 ? 11.885 0.412 -14.465 1.00 94.38 101 ASN A N 1
ATOM 807 C CA . ASN A 1 101 ? 13.297 0.043 -14.404 1.00 94.38 101 ASN A CA 1
ATOM 808 C C . ASN A 1 101 ? 13.513 -1.466 -14.588 1.00 94.38 101 ASN A C 1
ATOM 810 O O . ASN A 1 101 ? 14.409 -1.881 -15.329 1.00 94.38 101 ASN A O 1
ATOM 814 N N . PHE A 1 102 ? 12.668 -2.300 -13.974 1.00 92.88 102 PHE A N 1
ATOM 815 C CA . PHE A 1 102 ? 12.713 -3.749 -14.173 1.00 92.88 102 PHE A CA 1
ATOM 816 C C . PHE A 1 102 ? 12.453 -4.142 -15.630 1.00 92.88 102 PHE A C 1
ATOM 818 O O . PHE A 1 102 ? 13.168 -4.969 -16.200 1.00 92.88 102 PHE A O 1
ATOM 825 N N . LEU A 1 103 ? 11.443 -3.539 -16.261 1.00 91.94 103 LEU A N 1
ATOM 826 C CA . LEU A 1 103 ? 11.086 -3.830 -17.648 1.00 91.94 103 LEU A CA 1
ATOM 827 C C . LEU A 1 103 ? 12.158 -3.358 -18.632 1.00 91.94 103 LEU A C 1
ATOM 829 O O . LEU A 1 103 ? 12.423 -4.057 -19.614 1.00 91.94 103 LEU A O 1
ATOM 833 N N . VAL A 1 104 ? 12.788 -2.208 -18.378 1.00 92.50 104 VAL A N 1
ATOM 834 C CA . VAL A 1 104 ? 13.917 -1.717 -19.177 1.00 92.50 104 VAL A CA 1
ATOM 835 C C . VAL A 1 104 ? 15.103 -2.669 -19.056 1.00 92.50 104 VAL A C 1
ATOM 837 O O . VAL A 1 104 ? 15.618 -3.114 -20.082 1.00 92.50 104 VAL A O 1
ATOM 840 N N . ALA A 1 105 ? 15.482 -3.060 -17.836 1.00 89.94 105 ALA A N 1
ATOM 841 C CA . ALA A 1 105 ? 16.571 -4.010 -17.612 1.00 89.94 105 ALA A CA 1
ATOM 842 C C . ALA A 1 105 ? 16.321 -5.352 -18.322 1.00 89.94 105 ALA A C 1
ATOM 844 O O . ALA A 1 105 ? 17.240 -5.935 -18.897 1.00 89.94 105 ALA A O 1
ATOM 845 N N . ARG A 1 106 ? 15.064 -5.816 -18.353 1.00 87.38 106 ARG A N 1
ATOM 846 C CA . ARG A 1 106 ? 14.680 -7.076 -19.004 1.00 87.38 106 ARG A CA 1
ATOM 847 C C . ARG A 1 106 ? 14.620 -6.995 -20.533 1.00 87.38 106 ARG A C 1
ATOM 849 O O . ARG A 1 106 ? 14.774 -8.018 -21.192 1.00 87.38 106 ARG A O 1
ATOM 856 N N . ARG A 1 107 ? 14.384 -5.810 -21.111 1.00 83.75 107 ARG A N 1
ATOM 857 C CA . ARG A 1 107 ? 14.368 -5.602 -22.575 1.00 83.75 107 ARG A CA 1
ATOM 858 C C . ARG A 1 107 ? 15.767 -5.454 -23.188 1.00 83.75 107 ARG A C 1
ATOM 860 O O . ARG A 1 107 ? 15.876 -5.525 -24.408 1.00 83.75 107 ARG A O 1
ATOM 867 N N . GLY A 1 108 ? 16.815 -5.300 -22.376 1.00 70.19 108 GLY A N 1
ATOM 868 C CA . GLY A 1 108 ? 18.179 -5.053 -22.853 1.00 70.19 108 GLY A CA 1
ATOM 869 C C . GLY A 1 108 ? 18.348 -3.656 -23.476 1.00 70.19 108 GLY A C 1
ATOM 870 O O . GLY A 1 108 ? 17.379 -2.894 -23.558 1.00 70.19 108 GLY A O 1
ATOM 871 N N . PRO A 1 109 ? 19.572 -3.279 -23.900 1.00 68.19 109 PRO A N 1
ATOM 872 C CA . PRO A 1 109 ? 19.814 -1.994 -24.547 1.00 68.19 109 PRO A CA 1
ATOM 873 C C . PRO A 1 109 ? 18.946 -1.889 -25.803 1.00 68.19 109 PRO A C 1
ATOM 875 O O . PRO A 1 109 ? 19.134 -2.649 -26.754 1.00 68.19 109 PRO A O 1
ATOM 878 N N . LYS A 1 110 ? 17.986 -0.957 -25.820 1.00 62.78 110 LYS A N 1
ATOM 879 C CA . LYS A 1 110 ? 17.332 -0.592 -27.078 1.00 62.78 110 LYS A CA 1
ATOM 880 C C . LYS A 1 110 ? 18.405 0.057 -27.961 1.00 62.78 110 LYS A C 1
ATOM 882 O O . LYS A 1 110 ? 19.079 0.961 -27.465 1.00 62.78 110 LYS A O 1
ATOM 887 N N . PRO A 1 111 ? 18.601 -0.364 -29.222 1.00 54.69 111 PRO A N 1
ATOM 888 C CA . PRO A 1 111 ? 19.363 0.450 -30.155 1.00 54.69 111 PRO A CA 1
ATOM 889 C C . PRO A 1 111 ? 18.618 1.781 -30.273 1.00 54.69 111 PRO A C 1
ATOM 891 O O . PRO A 1 111 ? 17.471 1.810 -30.710 1.00 54.69 111 PRO A O 1
ATOM 894 N N . SER A 1 112 ? 19.218 2.854 -29.765 1.00 56.75 112 SER A N 1
ATOM 895 C CA . SER A 1 112 ? 18.669 4.201 -29.868 1.00 56.75 112 SER A CA 1
ATOM 896 C C . SER A 1 112 ? 18.383 4.524 -31.334 1.00 56.75 112 SER A C 1
ATOM 898 O O . SER A 1 112 ? 19.224 4.249 -32.192 1.00 56.75 112 SER A O 1
ATOM 900 N N . ASP A 1 113 ? 17.223 5.120 -31.611 1.00 54.84 113 ASP A N 1
ATOM 901 C CA . ASP A 1 113 ? 16.835 5.670 -32.914 1.00 54.84 113 ASP A CA 1
ATOM 902 C C . ASP A 1 113 ? 17.713 6.887 -33.286 1.00 54.84 113 ASP A C 1
ATOM 904 O O . ASP A 1 113 ? 17.238 8.012 -33.401 1.00 54.84 113 ASP A O 1
ATOM 908 N N . ASP A 1 114 ? 19.020 6.679 -33.461 1.00 51.72 114 ASP A N 1
ATOM 909 C CA . ASP A 1 114 ? 19.999 7.701 -33.861 1.00 51.72 114 ASP A CA 1
ATOM 910 C C . ASP A 1 114 ? 20.377 7.565 -35.348 1.00 51.72 114 ASP A C 1
ATOM 912 O O . ASP A 1 114 ? 21.537 7.638 -35.753 1.00 51.72 114 ASP A O 1
ATOM 916 N N . LEU A 1 115 ? 19.377 7.314 -36.199 1.00 57.34 115 LEU A N 1
ATOM 917 C CA . LEU A 1 115 ? 19.546 7.222 -37.651 1.00 57.34 115 LEU A CA 1
ATOM 918 C C . LEU A 1 115 ? 18.409 7.926 -38.395 1.00 57.34 115 LEU A C 1
ATOM 920 O O . LEU A 1 115 ? 17.698 7.306 -39.179 1.00 57.34 115 LEU A O 1
ATOM 924 N N . GLN A 1 116 ? 18.256 9.242 -38.218 1.00 51.34 116 GLN A N 1
ATOM 925 C CA . GLN A 1 116 ? 17.508 10.029 -39.211 1.00 51.34 116 GLN A CA 1
ATOM 926 C C . GLN A 1 116 ? 17.903 11.505 -39.355 1.00 51.34 116 GLN A C 1
ATOM 928 O O . GLN A 1 116 ? 17.100 12.323 -39.792 1.00 51.34 116 GLN A O 1
ATOM 933 N N . GLN A 1 117 ? 19.166 11.862 -39.091 1.00 47.00 117 GLN A N 1
ATOM 934 C CA . GLN A 1 117 ? 19.650 13.217 -39.395 1.00 47.00 117 GLN A CA 1
ATOM 935 C C . GLN A 1 117 ? 21.049 13.247 -40.028 1.00 47.00 117 GLN A C 1
ATOM 937 O O . GLN A 1 117 ? 21.897 14.050 -39.661 1.00 47.00 117 GLN A O 1
ATOM 942 N N . LYS A 1 118 ? 21.310 12.360 -41.000 1.00 47.75 118 LYS A N 1
ATOM 943 C CA . LYS A 1 118 ? 22.533 12.400 -41.835 1.00 47.75 118 LYS A CA 1
ATOM 944 C C . LYS A 1 118 ? 22.300 12.143 -43.333 1.00 47.75 118 LYS A C 1
ATOM 946 O O . LYS A 1 118 ? 23.224 11.735 -44.024 1.00 47.75 118 LYS A O 1
ATOM 951 N N . SER A 1 119 ? 21.099 12.380 -43.865 1.00 50.91 119 SER A N 1
ATOM 952 C CA . SER A 1 119 ? 20.837 12.241 -45.315 1.00 50.91 119 SER A CA 1
ATOM 953 C C . SER A 1 119 ? 20.497 13.547 -46.041 1.00 50.91 119 SER A C 1
ATOM 955 O O . SER A 1 119 ? 20.297 13.528 -47.252 1.00 50.91 119 SER A O 1
ATOM 957 N N . SER A 1 120 ? 20.501 14.696 -45.360 1.00 50.00 120 SER A N 1
ATOM 958 C CA . SER A 1 120 ? 20.210 15.990 -45.989 1.00 50.00 120 SER A CA 1
ATOM 959 C C . SER A 1 120 ? 21.416 16.926 -45.926 1.00 50.00 120 SER A C 1
ATOM 961 O O . SER A 1 120 ? 21.492 17.760 -45.035 1.00 50.00 120 SER A O 1
ATOM 963 N N . LEU A 1 121 ? 22.391 16.727 -46.825 1.00 53.88 121 LEU A N 1
ATOM 964 C CA . LEU A 1 121 ? 23.084 17.798 -47.568 1.00 53.88 121 LEU A CA 1
ATOM 965 C C . LEU A 1 121 ? 24.098 17.194 -48.558 1.00 53.88 121 LEU A C 1
ATOM 967 O O . LEU A 1 121 ? 25.300 17.370 -48.431 1.00 53.88 121 LEU A O 1
ATOM 971 N N . MET A 1 122 ? 23.608 16.468 -49.558 1.00 50.41 122 MET A N 1
ATOM 972 C CA . MET A 1 122 ? 24.311 16.310 -50.835 1.00 50.41 122 MET A CA 1
ATOM 973 C C . MET A 1 122 ? 23.256 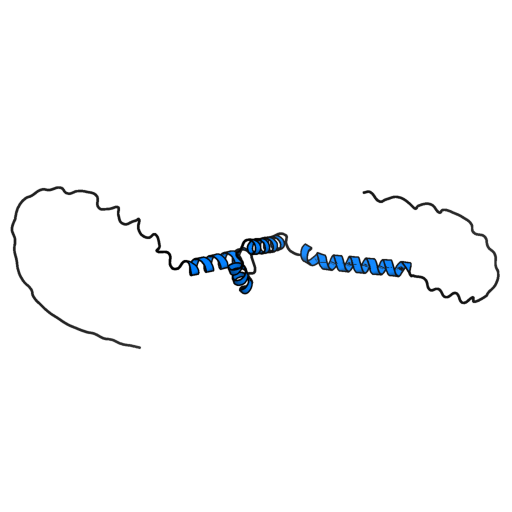16.314 -51.939 1.00 50.41 122 MET A C 1
ATOM 975 O O . MET A 1 122 ? 22.907 15.283 -52.506 1.00 50.41 122 MET A O 1
ATOM 979 N N . GLN A 1 123 ? 22.700 17.493 -52.216 1.00 49.72 123 GLN A N 1
ATOM 980 C CA . GLN A 1 123 ? 21.956 17.732 -53.447 1.00 49.72 123 GLN A CA 1
ATOM 981 C C . GLN A 1 123 ? 22.642 18.837 -54.247 1.00 49.72 123 GLN A C 1
ATOM 983 O O . GLN A 1 123 ? 22.525 20.018 -53.945 1.00 49.72 123 GLN A O 1
ATOM 988 N N . GLY A 1 124 ? 23.332 18.395 -55.298 1.00 49.00 124 GLY A N 1
ATOM 989 C CA . GLY A 1 124 ? 23.287 19.032 -56.608 1.00 49.00 124 GLY A CA 1
ATOM 990 C C . GLY A 1 124 ? 24.102 20.307 -56.799 1.00 49.00 124 GLY A C 1
ATOM 991 O O . GLY A 1 124 ? 23.609 21.403 -56.571 1.00 49.00 124 GLY A O 1
ATOM 992 N N . LYS A 1 125 ? 25.261 20.159 -57.444 1.00 51.31 125 LYS A N 1
ATOM 993 C CA . LYS A 1 125 ? 25.469 20.668 -58.812 1.00 51.31 125 LYS A CA 1
ATOM 994 C C . LYS A 1 125 ? 26.712 19.989 -59.399 1.00 51.31 125 LYS A C 1
ATOM 996 O O . LYS A 1 125 ? 27.840 20.380 -59.129 1.00 51.31 125 LYS A O 1
ATOM 1001 N N . CYS A 1 126 ? 26.495 18.959 -60.212 1.00 46.97 126 CYS A N 1
ATOM 1002 C CA . CYS A 1 126 ? 27.451 18.619 -61.255 1.00 46.97 126 CYS A CA 1
ATOM 1003 C C . CYS A 1 126 ? 27.207 19.637 -62.376 1.00 46.97 126 CYS A C 1
ATOM 1005 O O . CYS A 1 126 ? 26.143 19.624 -62.992 1.00 46.97 126 CYS A O 1
ATOM 1007 N N . VAL A 1 127 ? 28.137 20.566 -62.578 1.00 49.31 127 VAL A N 1
ATOM 1008 C CA . VAL A 1 127 ? 28.217 21.344 -63.816 1.00 49.31 127 VAL A CA 1
ATOM 1009 C C . VAL A 1 127 ? 29.502 20.891 -64.478 1.00 49.31 127 VAL A C 1
ATOM 1011 O O . VAL A 1 127 ? 30.596 21.267 -64.066 1.00 49.31 127 VAL A O 1
ATOM 1014 N N . GLY A 1 128 ? 29.357 19.993 -65.447 1.00 47.88 128 GLY A N 1
ATOM 1015 C CA . GLY A 1 128 ? 30.456 19.603 -66.308 1.00 47.88 128 GLY A CA 1
ATOM 1016 C C . GLY A 1 128 ? 30.852 20.782 -67.187 1.00 47.88 128 GLY A C 1
ATOM 1017 O O . GLY A 1 128 ? 30.040 21.266 -67.967 1.00 47.88 128 GLY A O 1
ATOM 1018 N N . PHE A 1 129 ? 32.106 21.201 -67.079 1.00 39.34 129 PHE A N 1
ATOM 1019 C CA . PHE A 1 129 ? 32.844 21.785 -68.189 1.00 39.34 129 PHE A CA 1
ATOM 1020 C C . PHE A 1 129 ? 34.192 21.076 -68.249 1.00 39.34 129 PHE A C 1
ATOM 1022 O O . PHE A 1 129 ? 35.032 21.189 -67.363 1.00 39.34 129 PHE A O 1
ATOM 1029 N N . SER A 1 130 ? 34.315 20.254 -69.283 1.00 46.38 130 SER A N 1
ATOM 1030 C CA . SER A 1 130 ? 35.512 19.524 -69.658 1.00 46.38 130 SER A CA 1
ATOM 1031 C C . SER A 1 130 ? 36.443 20.491 -70.373 1.00 46.38 130 SER A C 1
ATOM 1033 O O . SER A 1 130 ? 36.081 20.897 -71.469 1.00 46.38 130 SER A O 1
ATOM 1035 N N . LEU A 1 131 ? 37.595 20.835 -69.791 1.00 51.53 131 LEU A N 1
ATOM 1036 C CA . LEU A 1 131 ? 38.748 21.392 -70.508 1.00 51.53 131 LEU A CA 1
ATOM 1037 C C . LEU A 1 131 ? 40.050 21.005 -69.783 1.00 51.53 131 LEU A C 1
ATOM 1039 O O . LEU A 1 131 ? 40.302 21.441 -68.666 1.00 51.53 131 LEU A O 1
ATOM 1043 N N . ASP A 1 132 ? 40.814 20.163 -70.476 1.00 39.66 132 ASP A N 1
ATOM 1044 C CA . ASP A 1 132 ? 42.275 20.105 -70.578 1.00 39.66 132 ASP A CA 1
ATOM 1045 C C . ASP A 1 132 ? 43.179 19.903 -69.349 1.00 39.66 132 ASP A C 1
ATOM 1047 O O . ASP A 1 132 ? 43.188 20.659 -68.385 1.00 39.66 132 ASP A O 1
ATOM 1051 N N . GLY A 1 133 ? 44.113 18.954 -69.517 1.00 40.91 133 GLY A N 1
ATOM 1052 C CA . GLY A 1 133 ? 45.499 19.193 -69.101 1.00 40.91 133 GLY A CA 1
ATOM 1053 C C . GLY A 1 133 ? 46.128 18.201 -68.125 1.00 40.91 133 GLY A C 1
ATOM 1054 O O . GLY A 1 133 ? 46.370 18.559 -66.986 1.00 40.91 133 GLY A O 1
ATOM 1055 N N . ALA A 1 134 ? 46.457 17.010 -68.637 1.00 46.97 134 ALA A N 1
ATOM 1056 C CA . ALA A 1 134 ? 47.715 16.258 -68.463 1.00 46.97 134 ALA A CA 1
ATOM 1057 C C . ALA A 1 134 ? 48.335 15.971 -67.058 1.00 46.97 134 ALA A C 1
ATOM 1059 O O . ALA A 1 134 ? 48.270 16.768 -66.128 1.00 46.97 134 ALA A O 1
ATOM 1060 N N . PRO A 1 135 ? 49.026 14.817 -66.910 1.00 55.28 135 PRO A N 1
ATOM 1061 C CA . PRO A 1 135 ? 49.536 14.315 -65.637 1.00 55.28 135 PRO A CA 1
ATOM 1062 C C . PRO A 1 135 ? 50.957 14.809 -65.339 1.00 55.28 135 PRO A C 1
ATOM 1064 O O . PR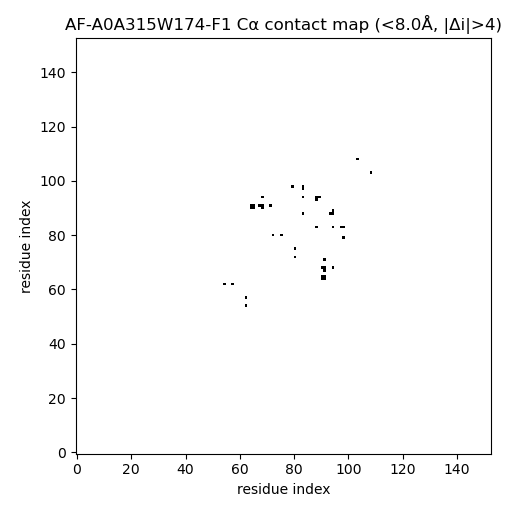O A 1 135 ? 51.763 14.999 -66.249 1.00 55.28 135 PRO A O 1
ATOM 1067 N N . SER A 1 136 ? 51.317 14.897 -64.057 1.00 55.44 136 SER A N 1
ATOM 1068 C CA . SER A 1 136 ? 52.724 14.901 -63.658 1.00 55.44 136 SER A CA 1
ATOM 1069 C C . SER A 1 136 ? 52.923 14.137 -62.353 1.00 55.44 136 SER A C 1
ATOM 1071 O O . SER A 1 136 ? 52.268 14.390 -61.345 1.00 55.44 136 SER A O 1
ATOM 1073 N N . GLN A 1 137 ? 53.798 13.141 -62.433 1.00 55.56 137 GLN A N 1
ATOM 1074 C CA . GLN A 1 137 ? 54.230 12.271 -61.348 1.00 55.56 137 GLN A CA 1
ATOM 1075 C C . GLN A 1 137 ? 55.296 12.972 -60.494 1.00 55.56 137 GLN A C 1
ATOM 1077 O O . GLN A 1 137 ? 55.994 13.846 -61.001 1.00 55.56 137 GLN A O 1
ATOM 1082 N N . MET A 1 138 ? 55.491 12.514 -59.251 1.00 41.94 138 MET A N 1
ATOM 1083 C CA . MET A 1 138 ? 56.756 11.932 -58.750 1.00 41.94 138 MET A CA 1
ATOM 1084 C C . MET A 1 138 ? 56.869 12.030 -57.213 1.00 41.94 138 MET A C 1
ATOM 1086 O O . MET A 1 138 ? 56.860 13.114 -56.646 1.00 41.94 138 MET A O 1
ATOM 1090 N N . ALA A 1 139 ? 57.103 10.856 -56.614 1.00 47.31 139 ALA A N 1
ATOM 1091 C CA . ALA A 1 139 ? 58.160 10.540 -55.641 1.00 47.31 139 ALA A CA 1
ATOM 1092 C C . ALA A 1 139 ? 58.131 11.040 -54.174 1.00 47.31 139 ALA A C 1
ATOM 1094 O O . ALA A 1 139 ? 57.987 12.219 -53.874 1.00 47.31 139 ALA A O 1
ATOM 1095 N N . GLY A 1 140 ? 58.450 10.083 -53.283 1.00 48.72 140 GLY A N 1
ATOM 1096 C CA . GLY A 1 140 ? 58.891 10.249 -51.886 1.00 48.72 140 GLY A CA 1
ATOM 1097 C C . GLY A 1 140 ? 58.070 9.377 -50.925 1.00 48.72 140 GLY A C 1
ATOM 1098 O O . GLY A 1 140 ? 57.052 9.829 -50.425 1.00 48.72 140 GLY A O 1
ATOM 1099 N N . VAL A 1 141 ? 58.262 8.056 -50.806 1.00 49.69 141 VAL A N 1
ATOM 1100 C CA . VAL A 1 141 ? 59.362 7.299 -50.159 1.00 49.69 141 VAL A CA 1
ATOM 1101 C C . VAL A 1 141 ? 59.635 7.698 -48.698 1.00 49.69 141 VAL A C 1
ATOM 1103 O O . VAL A 1 141 ? 60.160 8.769 -48.432 1.00 49.69 141 VAL A O 1
ATOM 1106 N N . GLU A 1 142 ? 59.318 6.735 -47.818 1.00 49.31 142 GLU A N 1
ATOM 1107 C CA . GLU A 1 142 ? 59.883 6.403 -46.494 1.00 49.31 142 GLU A CA 1
ATOM 1108 C C . GLU A 1 142 ? 59.973 7.453 -45.372 1.00 49.31 142 GLU A C 1
ATOM 1110 O O . GLU A 1 142 ? 60.576 8.509 -45.510 1.00 49.31 142 GLU A O 1
ATOM 1115 N N . LYS A 1 143 ? 59.561 7.028 -44.162 1.00 57.00 143 LYS A N 1
ATOM 1116 C CA . LYS A 1 143 ? 60.447 6.609 -43.038 1.00 57.00 143 LYS A CA 1
ATOM 1117 C C . LYS A 1 143 ? 59.757 6.939 -41.694 1.00 57.00 143 LYS A C 1
ATOM 1119 O O . LYS A 1 143 ? 59.555 8.095 -41.368 1.00 57.00 143 LYS A O 1
ATOM 1124 N N . GLN A 1 144 ? 59.138 5.971 -41.011 1.00 49.41 144 GLN A N 1
ATOM 1125 C CA . GLN A 1 144 ? 59.724 5.074 -39.996 1.00 49.41 144 GLN A CA 1
ATOM 1126 C C . GLN A 1 144 ? 59.871 5.711 -38.600 1.00 49.41 144 GLN A C 1
ATOM 1128 O O . GLN A 1 144 ? 60.565 6.706 -38.459 1.00 49.41 144 GLN A O 1
ATOM 1133 N N . ARG A 1 145 ? 59.320 4.989 -37.602 1.00 46.41 145 ARG A N 1
ATOM 1134 C CA . ARG A 1 145 ? 59.549 5.009 -36.134 1.00 46.41 145 ARG A CA 1
ATOM 1135 C C . ARG A 1 145 ? 59.238 6.342 -35.415 1.00 46.41 145 ARG A C 1
ATOM 1137 O O . ARG A 1 145 ? 59.471 7.409 -35.934 1.00 46.41 145 ARG A O 1
ATOM 1144 N N . GLU A 1 146 ? 58.673 6.359 -34.214 1.00 54.41 146 GLU A N 1
ATOM 1145 C CA . GLU A 1 146 ? 59.221 5.723 -33.023 1.00 54.41 146 GLU A CA 1
ATOM 1146 C C . GLU A 1 146 ? 58.166 5.584 -31.917 1.00 54.41 146 GLU A C 1
ATOM 1148 O O . GLU A 1 146 ? 57.229 6.366 -31.792 1.00 54.41 146 GLU A O 1
ATOM 1153 N N . LYS A 1 147 ? 58.363 4.542 -31.115 1.00 56.22 147 LYS A N 1
ATOM 1154 C CA . LYS 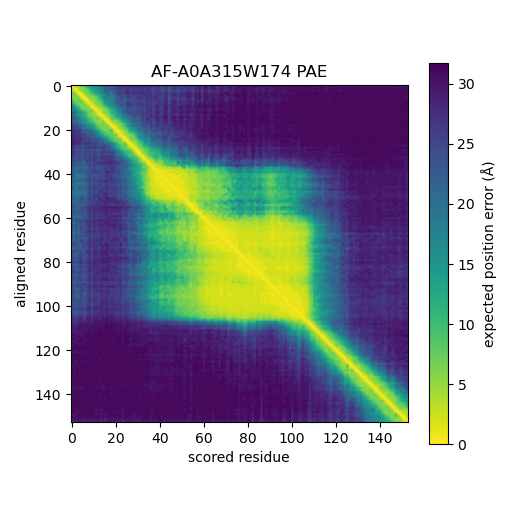A 1 147 ? 57.649 4.223 -29.886 1.00 56.22 147 LYS A CA 1
ATOM 1155 C C . LYS A 1 147 ? 57.989 5.263 -28.820 1.00 56.22 147 LYS A C 1
ATOM 1157 O O . LYS A 1 147 ? 59.170 5.470 -28.569 1.00 56.22 147 LYS A O 1
ATOM 1162 N N . THR A 1 148 ? 57.005 5.733 -28.066 1.00 64.81 148 THR A N 1
ATOM 1163 C CA . THR A 1 148 ? 57.214 6.061 -26.650 1.00 64.81 148 THR A CA 1
ATOM 1164 C C . THR A 1 148 ? 56.058 5.512 -25.832 1.00 64.81 148 THR A C 1
ATOM 1166 O O . THR A 1 148 ? 55.003 6.102 -25.638 1.00 64.81 148 THR A O 1
ATOM 1169 N N . PHE A 1 149 ? 56.306 4.299 -25.355 1.00 50.25 149 PHE A N 1
ATOM 1170 C CA . PHE A 1 149 ? 55.828 3.841 -24.067 1.00 50.25 149 PHE A CA 1
ATOM 1171 C C . PHE A 1 149 ? 56.214 4.903 -23.027 1.00 50.25 149 PHE A C 1
ATOM 1173 O O . PHE A 1 149 ? 57.400 5.176 -22.857 1.00 50.25 149 PHE A O 1
ATOM 1180 N N . SER A 1 150 ? 55.249 5.511 -22.344 1.00 62.75 150 SER A N 1
ATOM 1181 C CA . SER A 1 150 ? 55.534 6.132 -21.055 1.00 62.75 150 SER A CA 1
ATOM 1182 C C . SER A 1 150 ? 54.405 5.826 -20.094 1.00 62.75 150 SER A C 1
ATOM 1184 O O . SER A 1 150 ? 53.234 6.107 -20.330 1.00 62.75 150 SER A O 1
ATOM 1186 N N . SER A 1 151 ? 54.816 5.130 -19.051 1.00 52.12 151 SER A N 1
ATOM 1187 C CA . SER A 1 151 ? 54.034 4.481 -18.027 1.00 52.12 151 SER A CA 1
ATOM 1188 C C . SER A 1 151 ? 54.249 5.255 -16.730 1.00 52.12 151 SER A C 1
ATOM 1190 O O . SER A 1 151 ? 55.404 5.424 -16.343 1.00 52.12 151 SER A O 1
ATOM 1192 N N . LYS A 1 152 ? 53.137 5.517 -16.025 1.00 53.72 152 LYS A N 1
ATOM 1193 C CA . LYS A 1 152 ? 52.995 5.654 -14.557 1.00 53.72 152 LYS A CA 1
ATOM 1194 C C . LYS A 1 152 ? 53.537 6.923 -13.876 1.00 53.72 152 LYS A C 1
ATOM 1196 O O . LYS A 1 152 ? 54.350 7.632 -14.463 1.00 53.72 152 LYS A O 1
ATOM 1201 N N . PRO A 1 153 ? 53.197 7.124 -12.585 1.00 64.56 153 PRO A N 1
ATOM 1202 C CA . PRO A 1 153 ? 52.173 6.449 -11.763 1.00 64.56 153 PRO A CA 1
ATOM 1203 C C . PRO A 1 153 ? 50.909 7.281 -11.522 1.00 64.56 153 PRO A C 1
ATOM 1205 O O . PRO A 1 153 ? 50.981 8.525 -11.600 1.00 64.56 153 PRO A O 1
#

Foldseek 3Di:
DDDDDDDDDDDDDDDDDDDDDDDPDPPPPPDDPVVVVVVVVVVVVVVVVVVCVVVVPDDPVQVVFVVLLVVLLVPDDPVLSVVLVVVPDPGNVVSVVSSVVVVDVVVPDDPPPPPDPDPPDDDDDDDDDDDDDDDDDDDDDDDDDDDDDDDDD

Radius of gyration: 47.45 Å; Cα contacts (8 Å, |Δi|>4): 22; chains: 1; bounding box: 109×34×135 Å

Organism: Gambusia affinis (NCBI:txid33528)

Nearest PDB structures (foldseek):
  2fi2-assembly1_B  TM=6.061E-01  e=1.994E-03  Homo sapiens
  2fi2-assembly1_A  TM=6.227E-01  e=8.928E-03  Homo sapiens
  3lhr-assembly1_A  TM=6.238E-01  e=1.273E-01  Homo sapiens

Mean predicted aligned error: 21.45 Å

Solvent-accessible surface area (backbone atoms only — not comparable to full-atom values): 10784 Å² total; per-residue (Å²): 137,86,89,81,85,88,84,91,83,86,78,89,86,82,93,75,91,76,92,79,84,93,72,92,72,87,72,81,87,80,78,63,74,72,57,52,56,54,53,51,50,49,50,52,51,51,54,50,50,62,67,49,43,64,66,71,69,43,53,75,65,59,54,48,43,52,52,49,31,53,52,51,48,68,73,43,56,72,69,57,36,52,62,48,57,77,66,60,58,93,42,41,65,55,44,49,53,53,52,51,52,52,52,48,66,73,66,47,87,71,84,73,91,83,81,84,87,82,82,88,85,85,79,84,80,90,77,90,77,91,77,88,82,84,89,82,88,83,92,82,82,89,83,82,87,81,87,79,90,82,81,84,133

pLDDT: mean 70.11, std 20.59, range [39.34, 97.19]

Sequence (153 aa):
VEINNLREDLGKQPKTGAEAQSGPSSEADVEPASGQQSREFYNHLKDLYLKWIPLQRRRKDDIGEILILEEFYSSLSPELRVWVKERNPASAQEAAELVENFLVARRGPKPSDDLQQKSSLMQGKCVGFSLDGAPSQMAGVEKQREKTFSSKP

InterPro domains:
  IPR003309 SCAN domain [PF02023] (36-106)
  IPR003309 SCAN domain [PS50804] (39-102)
  IPR003309 SCAN domain [SM00431] (31-138)
  IPR038269 SCAN domain superfamily [G3DSA:1.10.4020.10] (28-110)